Protein AF-A0A835V7E0-F1 (afdb_monomer)

Sequence (65 aa):
MAVELKKLLESRDITRIERIGAHSYIRGLGLDSSFEARAVSVGMVGQQPARKAAGLILQLIKEER

Organism: Vanilla planifolia (NCBI:txid51239)

InterPro domains:
  IPR010339 TIP49, P-loop domain [PF06068] (19-65)
  IPR027238 RuvB-like [PTHR11093] (6-64)
  IPR027417 P-loop containing nucleoside triphosphate hydrolase [G3DSA:3.40.50.300] (21-65)

Secondary structure (DSSP, 8-state):
-HHHHHHHHHTT-S------STTTT--S--B-TTSPBPSEETTEES-HHHHHHHHHHHHHHHHT-

Nearest PDB structures (foldseek):
  3uk6-assembly1_C  TM=8.654E-01  e=3.115E-05  Homo sapiens
  3uk6-assembly1_J  TM=8.833E-01  e=6.271E-05  Homo sapiens
  9c57-assembly1_A  TM=9.442E-01  e=3.604E-04  Homo sapiens
  6fo1-assembly1_A  TM=8.715E-01  e=2.541E-04  Homo sapiens
  6fo1-assembly1_C  TM=8.685E-01  e=4.146E-04  Homo sapiens

pLDDT: mean 82.13, std 17.82, range [53.34, 98.25]

Solvent-accessible surface area (backbone atoms only — not comparable to full-atom values): 3985 Å² total; per-residue (Å²): 112,73,71,60,56,52,57,65,59,69,66,71,69,80,65,80,72,66,53,73,79,83,54,57,63,54,75,56,71,32,56,52,99,84,54,46,38,46,64,66,27,46,63,40,69,54,62,40,71,60,38,27,53,53,50,52,53,53,48,56,63,57,69,78,106

Foldseek 3Di:
DVVVVVVVVVPPCPDPVCVPPDCNQADALCADPVLFHDCDDSHDHDPGVVSSVVVVVVVVVVVVD

Structure (mmCIF, N/CA/C/O backbone):
data_AF-A0A835V7E0-F1
#
_entry.id   AF-A0A835V7E0-F1
#
loop_
_atom_site.group_PDB
_atom_site.id
_atom_site.type_symbol
_atom_site.label_atom_id
_atom_site.label_alt_id
_atom_site.label_comp_id
_atom_site.label_asym_id
_atom_site.label_entity_id
_atom_site.label_seq_id
_atom_site.pdbx_PDB_ins_code
_atom_site.Cartn_x
_atom_site.Cartn_y
_atom_site.Cartn_z
_atom_site.occupancy
_atom_site.B_iso_or_equiv
_atom_site.auth_seq_id
_atom_site.auth_comp_id
_atom_site.auth_asym_id
_atom_site.auth_atom_id
_atom_site.pdbx_PDB_model_num
ATOM 1 N N . MET A 1 1 ? -28.931 27.348 12.208 1.00 55.81 1 MET A N 1
ATOM 2 C CA . MET A 1 1 ? -28.815 26.098 11.422 1.00 55.81 1 MET A CA 1
ATOM 3 C C . MET A 1 1 ? -28.010 26.262 10.128 1.00 55.81 1 MET A C 1
ATOM 5 O O . MET A 1 1 ? -27.093 25.484 9.925 1.00 55.81 1 MET A O 1
ATOM 9 N N . ALA A 1 2 ? -28.251 27.276 9.281 1.00 55.50 2 ALA A N 1
ATOM 10 C CA . ALA A 1 2 ? -27.494 27.445 8.023 1.00 55.50 2 ALA A CA 1
ATOM 11 C C . ALA A 1 2 ? -25.973 27.680 8.203 1.00 55.50 2 ALA A C 1
ATOM 13 O O . ALA A 1 2 ? -25.169 27.194 7.413 1.00 55.50 2 ALA A O 1
ATOM 14 N N . VAL A 1 3 ? -25.573 28.386 9.266 1.00 58.81 3 VAL A N 1
ATOM 15 C CA . VAL A 1 3 ? -24.157 28.680 9.578 1.00 58.81 3 VAL A CA 1
ATOM 16 C C . VAL A 1 3 ? -23.377 27.416 9.968 1.00 58.81 3 VAL A C 1
ATOM 18 O O . VAL A 1 3 ? -22.199 27.280 9.653 1.00 58.81 3 VAL A O 1
ATOM 21 N N . GLU A 1 4 ? -24.046 26.459 10.603 1.00 56.50 4 GLU A N 1
ATOM 22 C CA . GLU A 1 4 ? -23.442 25.220 11.099 1.00 56.50 4 GLU A CA 1
AT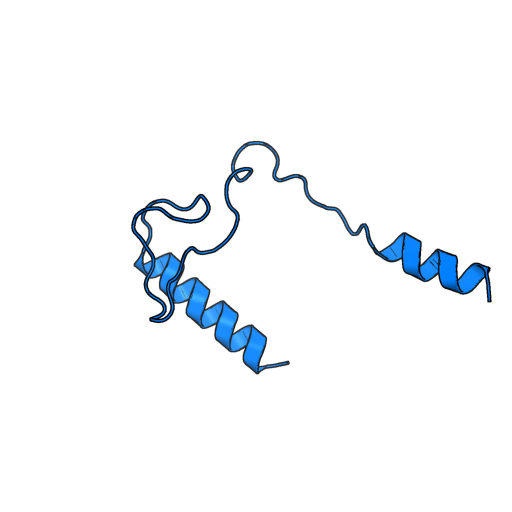OM 23 C C . GLU A 1 4 ? -23.221 24.198 9.975 1.00 56.50 4 GLU A C 1
ATOM 25 O O . GLU A 1 4 ? -22.186 23.534 9.929 1.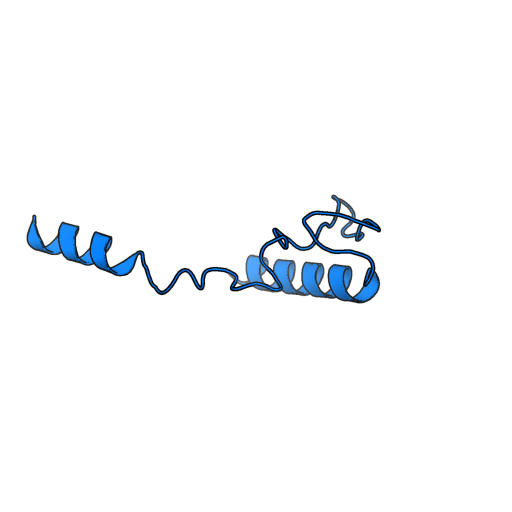00 56.50 4 GLU A O 1
ATOM 30 N N . LEU A 1 5 ? -24.125 24.170 8.987 1.00 56.78 5 LEU A N 1
ATOM 31 C CA . LEU A 1 5 ? -23.964 23.374 7.768 1.00 56.78 5 LEU A CA 1
ATOM 32 C C . LEU A 1 5 ? -22.763 23.846 6.928 1.00 56.78 5 LEU A C 1
ATOM 34 O O . LEU A 1 5 ? -22.041 23.028 6.365 1.00 56.78 5 LEU A O 1
ATOM 38 N N . LYS A 1 6 ? -22.510 25.162 6.881 1.00 56.69 6 LYS A N 1
ATOM 39 C CA . LYS A 1 6 ? -21.386 25.745 6.131 1.00 56.69 6 LYS A CA 1
ATOM 40 C C . LYS A 1 6 ? -20.026 25.338 6.718 1.00 56.69 6 LYS A C 1
ATOM 42 O O . LYS A 1 6 ? -19.123 24.971 5.974 1.00 56.69 6 LYS A O 1
ATOM 47 N N . LYS A 1 7 ? -19.928 25.285 8.051 1.00 56.81 7 LYS A N 1
ATOM 48 C CA . LYS A 1 7 ? -18.710 24.902 8.786 1.00 56.81 7 LYS A CA 1
ATOM 49 C C . LYS A 1 7 ? -18.320 23.426 8.588 1.00 56.81 7 LYS A C 1
ATOM 51 O O . LYS A 1 7 ? -17.138 23.104 8.553 1.00 56.81 7 LYS A O 1
ATOM 56 N N . LEU A 1 8 ? -19.306 22.538 8.414 1.00 56.38 8 LEU A N 1
ATOM 57 C CA . LEU A 1 8 ? -19.106 21.115 8.084 1.00 56.38 8 LEU A CA 1
ATOM 58 C C . LEU A 1 8 ? -18.664 20.882 6.628 1.00 56.38 8 LEU A C 1
ATOM 60 O O . LEU A 1 8 ? -18.007 19.883 6.336 1.00 56.38 8 LEU A O 1
ATOM 64 N N . LEU A 1 9 ? -19.031 21.783 5.713 1.00 58.78 9 LEU A N 1
ATOM 65 C CA . LEU A 1 9 ? -18.623 21.723 4.307 1.00 58.78 9 LEU A CA 1
ATOM 66 C C . LEU A 1 9 ? -17.211 22.292 4.101 1.00 58.78 9 LEU A C 1
ATOM 68 O O . LEU A 1 9 ? -16.440 21.720 3.338 1.00 58.78 9 LEU A O 1
ATOM 72 N N . GLU A 1 10 ? -16.842 23.348 4.831 1.00 57.12 10 GLU A N 1
ATOM 73 C CA . GLU A 1 10 ? -15.508 23.969 4.766 1.00 57.12 10 GLU A CA 1
ATOM 74 C C . GLU A 1 10 ? -14.389 23.083 5.352 1.00 57.12 10 GLU A C 1
ATOM 76 O O . GLU A 1 10 ? -13.226 23.255 4.998 1.00 57.12 10 GLU A O 1
ATOM 81 N N . SER A 1 11 ? -14.703 22.089 6.195 1.00 56.62 11 SER A N 1
ATOM 82 C CA . SER A 1 11 ? -13.693 21.188 6.782 1.00 56.62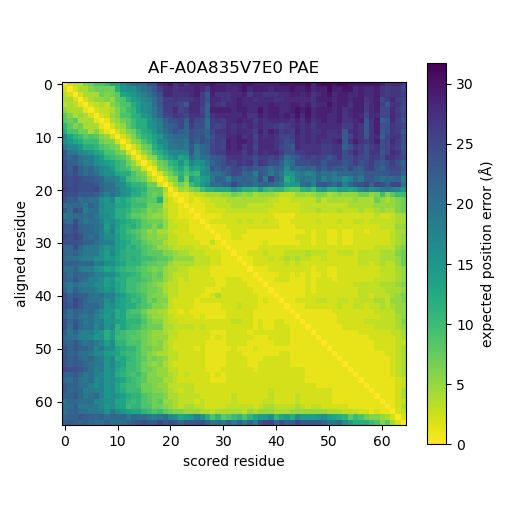 11 SER A CA 1
ATOM 83 C C . SER A 1 11 ? -13.338 19.968 5.915 1.00 56.62 11 SER A C 1
ATOM 85 O O . SER A 1 11 ? -12.606 19.091 6.379 1.00 56.62 11 SER A O 1
ATOM 87 N N . ARG A 1 12 ? -13.891 19.843 4.699 1.00 56.06 12 ARG A N 1
ATOM 88 C CA . ARG A 1 12 ? -13.718 18.647 3.849 1.00 56.06 12 ARG A CA 1
ATOM 89 C C . ARG A 1 12 ? -12.541 18.693 2.881 1.00 56.06 12 ARG A C 1
ATOM 91 O O . ARG A 1 12 ? -12.236 17.664 2.286 1.00 56.06 12 ARG A O 1
ATOM 98 N N . ASP A 1 13 ? -11.835 19.811 2.802 1.00 58.84 13 ASP A N 1
ATOM 99 C CA . ASP A 1 13 ? -10.663 19.962 1.942 1.00 58.84 13 ASP A CA 1
ATOM 100 C C . ASP A 1 13 ? -9.412 20.233 2.777 1.00 58.84 13 ASP A C 1
ATOM 102 O O . ASP A 1 13 ? -8.693 21.210 2.580 1.00 58.84 13 ASP A O 1
ATOM 106 N N . ILE A 1 14 ? -9.123 19.335 3.724 1.00 55.38 14 ILE A N 1
ATOM 107 C CA . ILE A 1 14 ? -7.791 19.255 4.332 1.00 55.38 14 ILE A CA 1
ATOM 108 C C . ILE A 1 14 ? -6.873 18.666 3.262 1.00 55.38 14 ILE A C 1
ATOM 110 O O . ILE A 1 14 ? -6.641 17.463 3.210 1.00 55.38 14 ILE A O 1
ATOM 114 N N . THR A 1 15 ? -6.467 19.531 2.337 1.00 54.53 15 THR A N 1
ATOM 115 C CA . THR A 1 15 ? -5.386 19.347 1.378 1.00 54.53 15 THR A CA 1
ATOM 116 C C . THR A 1 15 ? -5.416 17.962 0.738 1.00 54.53 15 THR A C 1
ATOM 118 O O . THR A 1 15 ? -4.668 17.060 1.126 1.00 54.53 15 THR A O 1
ATOM 121 N N . ARG A 1 16 ? -6.225 17.780 -0.317 1.00 58.44 16 ARG A N 1
ATOM 122 C CA . ARG A 1 16 ? -5.814 16.831 -1.358 1.00 58.44 16 ARG A CA 1
ATOM 123 C C . ARG A 1 16 ? -4.448 17.328 -1.812 1.00 58.44 16 ARG A C 1
ATOM 125 O O . ARG A 1 16 ? -4.363 18.225 -2.640 1.00 58.44 16 ARG A O 1
ATOM 132 N N . ILE A 1 17 ? -3.387 16.785 -1.220 1.00 59.44 17 ILE A N 1
ATOM 133 C CA . ILE A 1 17 ? -2.069 16.784 -1.823 1.00 59.44 17 ILE A CA 1
ATOM 134 C C . ILE A 1 17 ? -2.339 16.087 -3.145 1.00 59.44 17 ILE A C 1
ATOM 136 O O . ILE A 1 17 ? -2.491 14.861 -3.200 1.00 59.44 17 ILE A O 1
ATOM 140 N N . GLU A 1 18 ? -2.546 16.876 -4.200 1.00 60.41 18 GLU A N 1
ATOM 141 C CA . GLU A 1 18 ? -2.470 16.355 -5.547 1.00 60.41 18 GLU A CA 1
ATOM 142 C C . GLU A 1 18 ? -1.174 15.562 -5.563 1.00 60.41 18 GLU A C 1
ATOM 144 O O . GLU A 1 18 ? -0.160 16.042 -5.066 1.00 60.41 18 GLU A O 1
ATOM 149 N N . ARG A 1 19 ? -1.210 14.292 -5.965 1.00 58.62 19 ARG A N 1
ATOM 150 C CA . ARG A 1 19 ? 0.003 13.474 -5.998 1.00 58.62 19 ARG A CA 1
ATOM 151 C C . ARG A 1 19 ? 0.923 14.110 -7.038 1.00 58.62 19 ARG A C 1
ATOM 153 O O . ARG A 1 19 ? 0.830 13.769 -8.213 1.00 58.62 19 ARG A O 1
ATOM 160 N N . ILE A 1 20 ? 1.730 15.087 -6.627 1.00 60.28 20 ILE A N 1
ATOM 161 C CA . ILE A 1 20 ? 2.477 15.942 -7.541 1.00 60.28 20 ILE A CA 1
ATOM 162 C C . ILE A 1 20 ? 3.545 15.059 -8.185 1.00 60.28 20 ILE A C 1
ATOM 164 O O . ILE A 1 20 ? 4.424 14.521 -7.510 1.00 60.28 20 ILE A O 1
ATOM 168 N N . GLY A 1 21 ? 3.400 14.842 -9.493 1.00 74.88 21 GLY A N 1
ATOM 169 C CA . GLY A 1 21 ? 4.346 14.158 -10.375 1.00 74.88 21 GLY A CA 1
ATOM 170 C C . GLY A 1 21 ? 4.520 12.657 -10.123 1.00 74.88 21 GLY A C 1
ATOM 171 O O . GLY A 1 21 ? 3.994 11.833 -10.872 1.00 74.88 21 GLY A O 1
ATOM 172 N N . ALA A 1 22 ? 5.277 12.295 -9.084 1.00 81.94 22 ALA A N 1
ATOM 173 C CA . ALA A 1 22 ? 5.944 10.992 -8.980 1.00 81.94 22 ALA A CA 1
ATOM 174 C C . ALA A 1 22 ? 5.043 9.833 -8.527 1.00 81.94 22 ALA A C 1
ATOM 176 O O . ALA A 1 22 ? 5.218 8.706 -8.977 1.00 81.94 22 ALA A O 1
ATOM 177 N N . HIS A 1 23 ? 4.063 10.098 -7.661 1.00 87.56 23 HIS A N 1
ATOM 178 C CA . HIS A 1 23 ? 3.184 9.063 -7.093 1.00 87.56 23 HIS A CA 1
ATOM 179 C C . HIS A 1 23 ? 1.767 9.101 -7.674 1.00 87.56 23 HIS A C 1
ATOM 181 O O . HIS A 1 23 ? 0.848 8.483 -7.136 1.00 87.56 23 HIS A O 1
ATOM 187 N N . SER A 1 24 ? 1.577 9.845 -8.765 1.00 86.56 24 SER A N 1
ATOM 188 C CA . SER A 1 24 ? 0.283 10.107 -9.407 1.00 86.56 24 SER A CA 1
ATOM 189 C C . SER A 1 24 ? -0.477 8.836 -9.816 1.00 86.56 24 SER A C 1
ATOM 191 O O . SER A 1 24 ? -1.711 8.814 -9.786 1.00 86.56 24 SER A O 1
ATOM 193 N N . TYR A 1 25 ? 0.241 7.753 -10.118 1.00 89.00 25 TYR A N 1
ATOM 194 C CA . TYR A 1 25 ? -0.312 6.462 -10.534 1.00 89.00 25 TYR A CA 1
ATOM 195 C C . TYR A 1 25 ? -0.521 5.457 -9.388 1.00 89.00 25 TYR A C 1
ATOM 197 O O . TYR A 1 25 ? -1.194 4.448 -9.596 1.00 89.00 25 TYR A O 1
ATOM 205 N N . ILE A 1 26 ? -0.023 5.723 -8.174 1.00 93.06 26 ILE A N 1
ATOM 206 C CA . ILE A 1 26 ? -0.225 4.830 -7.023 1.00 93.06 26 ILE A CA 1
ATOM 207 C C . ILE A 1 26 ? -1.659 4.974 -6.511 1.00 93.06 26 ILE A C 1
ATOM 209 O O . ILE A 1 26 ? -2.072 6.061 -6.111 1.00 93.06 26 ILE A O 1
ATOM 213 N N . ARG A 1 27 ? -2.431 3.883 -6.497 1.00 92.44 27 ARG A N 1
ATOM 214 C CA . ARG A 1 27 ? -3.837 3.855 -6.040 1.00 92.44 27 ARG A CA 1
ATOM 215 C C . ARG A 1 27 ? -4.082 2.927 -4.846 1.00 92.44 27 ARG A C 1
ATOM 217 O O . ARG A 1 27 ? -5.151 3.000 -4.252 1.00 92.44 27 ARG A O 1
ATOM 224 N N . GLY A 1 28 ? -3.104 2.110 -4.459 1.00 94.25 28 GLY A N 1
ATOM 225 C CA . GLY A 1 28 ? -3.183 1.231 -3.289 1.00 94.25 28 GLY A CA 1
ATOM 226 C C . GLY A 1 28 ? -1.939 0.354 -3.131 1.00 94.25 28 GLY A C 1
ATOM 227 O O . GLY A 1 28 ? -0.949 0.552 -3.828 1.00 94.25 28 GLY A O 1
ATOM 228 N N . LEU A 1 29 ? -2.004 -0.640 -2.239 1.00 97.00 29 LEU A N 1
ATOM 229 C CA . LEU A 1 29 ? -0.902 -1.587 -2.000 1.00 97.00 29 LEU A CA 1
ATOM 230 C C . LEU A 1 29 ? -0.897 -2.787 -2.960 1.00 97.00 29 LEU A C 1
ATOM 232 O O . LEU A 1 29 ? 0.135 -3.433 -3.127 1.00 97.00 29 LEU A O 1
ATOM 236 N N . GLY A 1 30 ? -2.022 -3.096 -3.610 1.00 97.00 30 GLY A N 1
ATOM 237 C CA . GLY A 1 30 ? -2.106 -4.139 -4.640 1.00 97.00 30 GLY A CA 1
ATOM 238 C C . GLY A 1 30 ? -1.950 -5.557 -4.107 1.00 97.00 30 GLY A C 1
ATOM 239 O O . GLY A 1 30 ? -1.284 -6.371 -4.751 1.00 97.00 30 GLY A O 1
ATOM 240 N N . LEU A 1 31 ? -2.514 -5.799 -2.926 1.00 97.44 31 LEU A N 1
ATOM 241 C CA . LEU A 1 31 ? -2.576 -7.106 -2.285 1.00 97.44 31 LEU A CA 1
ATOM 242 C C . LEU A 1 31 ? -3.817 -7.863 -2.765 1.00 97.44 31 LEU A C 1
ATOM 244 O O . LEU A 1 31 ? -4.829 -7.241 -3.099 1.00 97.44 31 LEU A O 1
ATOM 248 N N . ASP A 1 32 ? -3.731 -9.184 -2.821 1.00 94.94 32 ASP A N 1
ATOM 249 C CA . ASP A 1 32 ? -4.887 -10.056 -3.016 1.00 94.94 32 ASP A CA 1
ATOM 250 C C . ASP A 1 32 ? -5.551 -10.444 -1.681 1.00 94.94 32 ASP A C 1
ATOM 252 O O . ASP A 1 32 ? -5.213 -9.930 -0.613 1.00 94.94 32 ASP A O 1
ATOM 256 N N . SER A 1 33 ? -6.532 -11.346 -1.745 1.00 92.81 33 SER A N 1
ATOM 257 C CA . SER A 1 33 ? -7.256 -11.864 -0.579 1.00 92.81 33 SER A CA 1
ATOM 258 C C . SE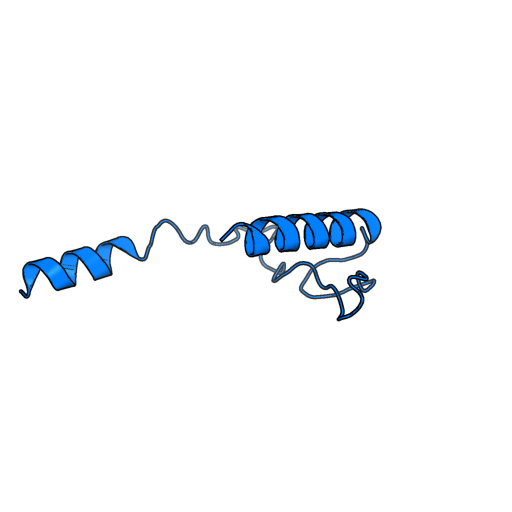R A 1 33 ? -6.380 -12.655 0.394 1.00 92.81 33 SER A C 1
ATOM 260 O O . SER A 1 33 ? -6.769 -12.837 1.542 1.00 92.81 33 SER A O 1
ATOM 262 N N . SER A 1 34 ? -5.218 -13.128 -0.051 1.00 94.06 34 SER A N 1
ATOM 263 C CA . SER A 1 34 ? -4.256 -13.879 0.755 1.00 94.06 34 SER A CA 1
ATOM 264 C C . SER A 1 34 ? -3.150 -12.981 1.321 1.00 94.06 34 SER A C 1
ATOM 266 O O . SER A 1 34 ? -2.167 -13.490 1.851 1.00 94.06 34 SER A O 1
ATOM 268 N N . PHE A 1 35 ? -3.308 -11.653 1.237 1.00 92.56 35 PHE A N 1
ATOM 269 C CA . PHE A 1 35 ? -2.309 -10.658 1.642 1.00 92.56 35 PHE A CA 1
ATOM 270 C C . PHE A 1 35 ? -0.994 -10.717 0.851 1.00 92.56 35 PHE A C 1
ATOM 272 O O . PHE A 1 35 ? 0.015 -10.149 1.276 1.00 92.56 35 PHE A O 1
ATOM 279 N N . GLU A 1 36 ? -0.999 -11.324 -0.336 1.00 96.44 36 GLU A N 1
ATOM 280 C CA . GLU A 1 36 ? 0.177 -11.370 -1.196 1.00 96.44 36 GLU A CA 1
ATOM 281 C C . GLU A 1 36 ? 0.181 -10.223 -2.205 1.00 96.44 36 GLU A C 1
ATOM 283 O O . GLU A 1 36 ? -0.830 -9.852 -2.808 1.00 96.44 36 GLU A O 1
ATOM 288 N N . ALA A 1 37 ? 1.358 -9.628 -2.395 1.00 97.06 37 ALA A N 1
ATOM 289 C CA . ALA A 1 37 ? 1.544 -8.541 -3.341 1.00 97.06 37 ALA A CA 1
ATOM 290 C C . ALA A 1 37 ? 1.738 -9.086 -4.761 1.00 97.06 37 ALA A C 1
ATOM 292 O O . ALA A 1 37 ? 2.705 -9.792 -5.054 1.00 97.06 37 A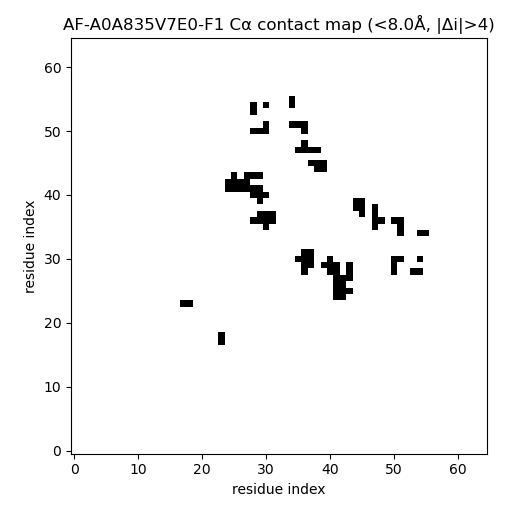LA A O 1
ATOM 293 N N . ARG A 1 38 ? 0.869 -8.672 -5.689 1.00 96.44 38 ARG A N 1
ATOM 294 C CA . ARG A 1 38 ? 1.057 -8.968 -7.119 1.00 96.44 38 ARG A CA 1
ATOM 295 C C . ARG A 1 38 ? 2.279 -8.233 -7.663 1.00 96.44 38 ARG A C 1
ATOM 297 O O . ARG A 1 38 ? 2.513 -7.084 -7.282 1.00 96.44 38 ARG A O 1
ATOM 304 N N . ALA A 1 39 ? 3.000 -8.853 -8.600 1.00 96.19 39 ALA A N 1
ATOM 305 C CA . ALA A 1 39 ? 4.215 -8.293 -9.203 1.00 96.19 39 ALA A CA 1
ATOM 306 C C . ALA A 1 39 ? 4.019 -6.857 -9.729 1.00 96.19 39 ALA A C 1
ATOM 308 O O . ALA A 1 39 ? 4.862 -5.996 -9.487 1.00 96.19 39 ALA A O 1
ATOM 309 N N . VAL A 1 40 ? 2.871 -6.586 -10.360 1.00 97.50 40 VAL A N 1
ATOM 310 C CA . VAL A 1 40 ? 2.419 -5.248 -10.765 1.00 97.50 40 VAL A CA 1
ATOM 311 C C . VAL A 1 40 ? 0.943 -5.101 -10.407 1.00 97.50 40 VAL A C 1
ATOM 313 O O . VAL A 1 40 ? 0.128 -5.928 -10.816 1.00 97.50 40 VAL A O 1
ATOM 316 N N . SER A 1 41 ? 0.576 -4.084 -9.624 1.00 97.19 41 SER A N 1
ATOM 317 C CA . SER A 1 41 ? -0.831 -3.791 -9.312 1.00 97.19 41 SER A CA 1
ATOM 318 C C . SER A 1 41 ? -1.007 -2.397 -8.715 1.00 97.19 41 SER A C 1
ATOM 320 O O . SER A 1 41 ? -0.150 -1.939 -7.966 1.00 97.19 41 SER A O 1
ATOM 322 N N . VAL A 1 42 ? -2.134 -1.737 -9.019 1.00 96.12 42 VAL A N 1
ATOM 323 C CA . VAL A 1 42 ? -2.559 -0.420 -8.481 1.00 96.12 42 VAL A CA 1
ATOM 324 C C . VAL A 1 42 ? -1.460 0.656 -8.474 1.00 96.12 42 VAL A C 1
ATOM 326 O O . VAL A 1 42 ? -1.383 1.486 -7.567 1.00 96.12 42 VAL A O 1
ATOM 329 N N . GLY A 1 43 ? -0.605 0.632 -9.496 1.00 94.81 43 GLY A N 1
ATOM 330 C CA . GLY A 1 43 ? 0.528 1.543 -9.662 1.00 94.81 43 GLY A CA 1
ATOM 331 C C . GLY A 1 43 ? 1.830 1.094 -8.993 1.00 94.81 43 GLY A C 1
ATOM 332 O O . GLY A 1 43 ? 2.873 1.655 -9.294 1.00 94.81 43 GLY A O 1
ATOM 333 N N . MET A 1 44 ? 1.810 0.075 -8.134 1.00 96.50 44 MET A N 1
ATOM 334 C CA . MET A 1 44 ? 3.010 -0.488 -7.509 1.00 96.50 44 MET A CA 1
ATOM 335 C C . MET A 1 44 ? 3.639 -1.569 -8.399 1.00 96.50 44 MET A C 1
ATOM 337 O O . MET A 1 44 ? 2.929 -2.404 -8.966 1.00 96.50 44 MET A O 1
ATOM 341 N N . VAL A 1 45 ? 4.973 -1.595 -8.460 1.00 97.38 45 VAL A N 1
ATOM 342 C CA . VAL A 1 45 ? 5.775 -2.607 -9.170 1.00 97.38 45 VAL A CA 1
ATOM 343 C C . VAL A 1 45 ? 6.813 -3.186 -8.208 1.00 97.38 45 VAL A C 1
ATOM 345 O O . VAL A 1 45 ? 7.560 -2.441 -7.576 1.00 97.38 45 VAL A O 1
ATOM 348 N N . GLY A 1 46 ? 6.861 -4.512 -8.081 1.00 96.56 46 GLY A N 1
ATOM 349 C CA . GLY A 1 46 ? 7.802 -5.208 -7.201 1.00 96.56 46 GLY A CA 1
ATOM 350 C C . GLY A 1 46 ? 7.553 -4.946 -5.711 1.00 96.56 46 GLY A C 1
ATOM 351 O O . GLY A 1 46 ? 6.405 -4.782 -5.285 1.00 96.56 46 GLY A O 1
ATOM 352 N N . GLN A 1 47 ? 8.639 -4.951 -4.926 1.00 97.81 47 GLN A N 1
ATOM 353 C CA . GLN A 1 47 ? 8.656 -4.703 -3.473 1.00 97.81 47 GLN A CA 1
ATOM 354 C C . GLN A 1 47 ? 7.629 -5.539 -2.691 1.00 97.81 47 GLN A C 1
ATOM 356 O O . GLN A 1 47 ? 6.946 -5.045 -1.792 1.00 97.81 47 GLN A O 1
ATOM 361 N N . GLN A 1 48 ? 7.491 -6.817 -3.054 1.00 97.25 48 GLN A N 1
ATOM 362 C CA . GLN A 1 48 ? 6.432 -7.683 -2.530 1.00 97.25 48 GLN A CA 1
ATOM 363 C C . GLN A 1 48 ? 6.493 -7.851 -1.000 1.00 97.25 48 GLN A C 1
ATOM 365 O O . GLN A 1 48 ? 5.450 -7.662 -0.369 1.00 97.25 48 GLN A O 1
ATOM 370 N N . PRO A 1 49 ? 7.670 -8.081 -0.370 1.00 97.44 49 PRO A N 1
ATOM 371 C CA . PRO A 1 49 ? 7.744 -8.211 1.087 1.00 97.44 49 PRO A CA 1
ATOM 372 C C . PRO A 1 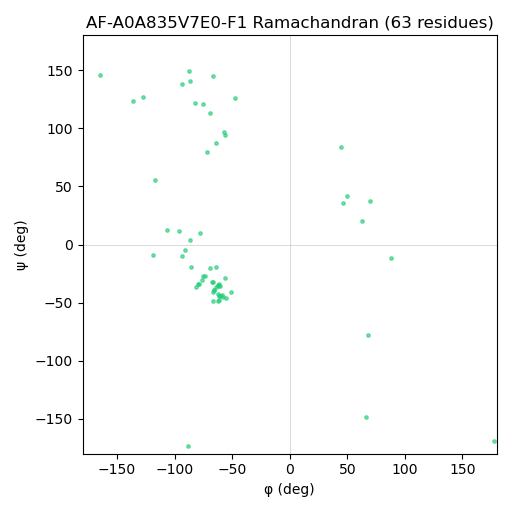49 ? 7.318 -6.931 1.817 1.00 97.44 49 PRO A C 1
ATOM 374 O O . PRO A 1 49 ? 6.539 -6.984 2.766 1.00 97.44 49 PRO A O 1
ATOM 377 N N . ALA A 1 50 ? 7.763 -5.767 1.332 1.00 98.25 50 ALA A N 1
ATOM 378 C CA . ALA A 1 50 ? 7.427 -4.477 1.929 1.00 98.25 50 ALA A CA 1
ATOM 379 C C . ALA A 1 50 ? 5.930 -4.156 1.794 1.00 98.25 50 ALA A C 1
ATOM 381 O O . ALA A 1 50 ? 5.299 -3.691 2.741 1.00 98.25 50 ALA A O 1
ATOM 382 N N .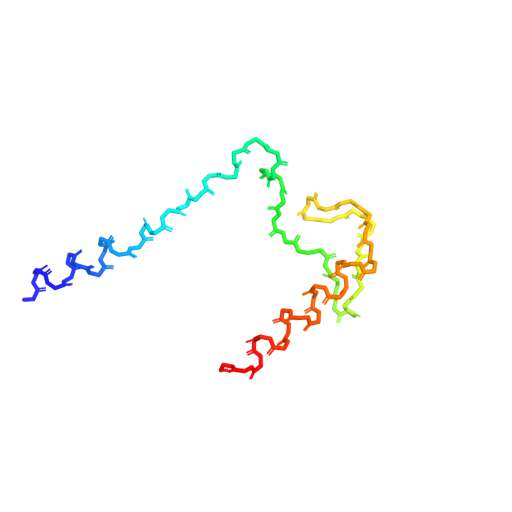 ARG A 1 51 ? 5.334 -4.448 0.631 1.00 98.06 51 ARG A N 1
ATOM 383 C CA . ARG A 1 51 ? 3.900 -4.235 0.391 1.00 98.06 51 ARG A CA 1
ATOM 384 C C . ARG A 1 51 ? 3.033 -5.146 1.256 1.00 98.06 51 ARG A C 1
ATOM 386 O O . ARG A 1 51 ? 2.024 -4.677 1.778 1.00 98.06 51 ARG A O 1
ATOM 393 N N . LYS A 1 52 ? 3.437 -6.405 1.451 1.00 97.50 52 LYS A N 1
ATOM 394 C CA . LYS A 1 52 ? 2.772 -7.333 2.376 1.00 97.50 52 LYS A CA 1
ATOM 395 C C . LYS A 1 52 ? 2.836 -6.829 3.819 1.00 97.50 52 LYS A C 1
ATOM 397 O O . LYS A 1 52 ? 1.801 -6.742 4.474 1.00 97.50 52 LYS A O 1
ATOM 402 N N . ALA A 1 53 ? 4.018 -6.417 4.285 1.00 97.81 53 ALA A N 1
ATOM 403 C CA . ALA A 1 53 ? 4.188 -5.848 5.624 1.00 97.81 53 ALA A CA 1
ATOM 404 C C . ALA A 1 53 ? 3.317 -4.595 5.836 1.00 97.81 53 ALA A C 1
ATOM 406 O O . ALA A 1 53 ? 2.626 -4.486 6.846 1.00 97.81 53 ALA A O 1
ATOM 407 N N . ALA A 1 54 ? 3.269 -3.691 4.852 1.00 97.94 54 ALA A N 1
ATOM 408 C CA . ALA A 1 54 ? 2.393 -2.520 4.887 1.00 97.94 54 ALA A CA 1
ATOM 409 C 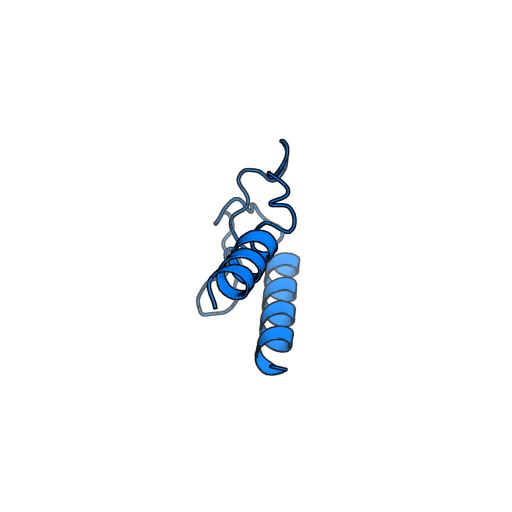C . ALA A 1 54 ? 0.900 -2.896 4.947 1.00 97.94 54 ALA A C 1
ATOM 411 O O . ALA A 1 54 ? 0.116 -2.206 5.597 1.00 97.94 54 ALA A O 1
ATOM 412 N N . GLY A 1 55 ? 0.506 -3.996 4.299 1.00 96.56 55 GLY A N 1
ATOM 413 C CA . GLY A 1 55 ? -0.842 -4.555 4.397 1.00 96.56 55 GLY A CA 1
ATOM 414 C C . GLY A 1 55 ? -1.202 -4.981 5.813 1.00 96.56 55 GLY A C 1
ATOM 415 O 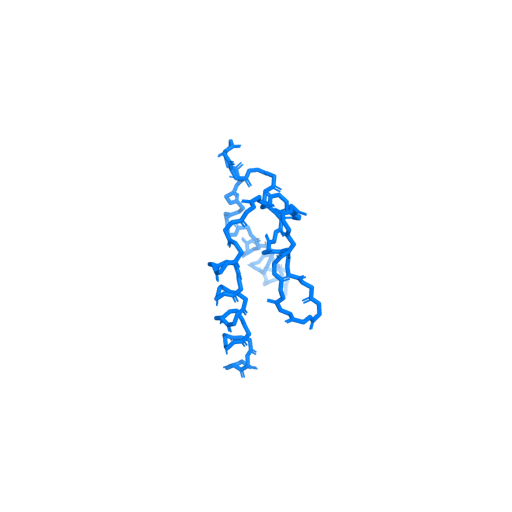O . GLY A 1 55 ? -2.264 -4.607 6.303 1.00 96.56 55 GLY A O 1
ATOM 416 N N . LEU A 1 56 ? -0.308 -5.716 6.476 1.00 95.44 56 LEU A N 1
ATOM 417 C CA . LEU A 1 56 ? -0.506 -6.153 7.860 1.00 95.44 56 LEU A CA 1
ATOM 418 C C . LEU A 1 56 ? -0.626 -4.957 8.810 1.00 95.44 56 LEU A C 1
ATOM 420 O O . LEU A 1 56 ? -1.551 -4.904 9.610 1.00 95.44 56 LEU A O 1
ATOM 424 N N . ILE A 1 57 ? 0.242 -3.951 8.664 1.00 96.00 57 ILE A N 1
ATOM 425 C CA . ILE A 1 57 ? 0.157 -2.705 9.444 1.00 96.00 57 ILE A CA 1
ATOM 426 C C . ILE A 1 57 ? -1.200 -2.022 9.227 1.00 96.00 57 ILE A C 1
ATOM 428 O O . ILE A 1 57 ? -1.847 -1.607 10.185 1.00 96.00 57 ILE A O 1
ATOM 432 N N . LEU A 1 58 ? -1.667 -1.936 7.977 1.00 95.31 58 LEU A N 1
ATOM 433 C CA . LEU A 1 58 ? -2.975 -1.360 7.667 1.00 95.31 58 LEU A CA 1
ATOM 434 C C . LEU A 1 58 ? -4.126 -2.148 8.310 1.00 95.31 58 LEU A C 1
ATOM 436 O O . LEU A 1 58 ? -5.126 -1.540 8.687 1.00 95.31 58 LEU A O 1
ATOM 440 N N . GLN A 1 59 ? -4.015 -3.473 8.408 1.00 94.06 59 GLN A N 1
ATOM 441 C CA . GLN A 1 59 ? -5.008 -4.302 9.087 1.00 94.06 59 GLN A CA 1
ATOM 442 C C . GLN A 1 59 ? -5.024 -4.023 10.592 1.00 94.06 59 GLN A C 1
ATOM 444 O O . GLN A 1 59 ? -6.091 -3.731 11.119 1.00 94.06 59 GLN A O 1
ATOM 449 N N . LEU A 1 60 ? -3.857 -4.005 11.244 1.00 95.12 60 LEU A N 1
ATOM 450 C CA . LEU A 1 60 ? -3.739 -3.694 12.674 1.00 95.12 60 LEU A CA 1
ATOM 451 C C . LEU A 1 60 ? -4.380 -2.340 13.013 1.00 95.12 60 LEU A C 1
ATOM 453 O O . LEU A 1 60 ? -5.206 -2.249 13.912 1.00 95.12 60 LEU A O 1
ATOM 457 N N . ILE A 1 61 ? -4.094 -1.306 12.215 1.00 95.50 61 ILE A N 1
ATOM 458 C CA . ILE A 1 61 ? -4.683 0.034 12.390 1.00 95.50 61 ILE A CA 1
ATOM 459 C C . ILE A 1 61 ? -6.214 0.014 12.256 1.00 95.50 61 ILE A C 1
ATOM 461 O O . ILE A 1 61 ? -6.907 0.793 12.906 1.00 95.50 61 ILE A O 1
ATOM 465 N N . LYS A 1 62 ? -6.760 -0.829 11.371 1.00 92.62 62 LYS A N 1
ATOM 466 C CA . LYS A 1 62 ? -8.212 -0.931 11.160 1.00 92.62 62 LYS A CA 1
ATOM 467 C C . LYS A 1 62 ? -8.920 -1.695 12.272 1.00 92.62 62 LYS A C 1
ATOM 469 O O . LYS A 1 62 ? -10.091 -1.423 12.496 1.00 92.62 62 LYS A O 1
ATOM 474 N N . GLU A 1 63 ? -8.245 -2.652 12.900 1.00 93.00 63 GLU A N 1
ATOM 475 C CA . GLU A 1 63 ? -8.788 -3.441 14.009 1.00 93.00 63 GLU A CA 1
ATOM 476 C C . GLU A 1 63 ? -8.829 -2.645 15.322 1.00 93.00 63 GLU A C 1
ATOM 478 O O . GLU A 1 63 ? -9.701 -2.886 16.149 1.00 93.00 63 GLU A O 1
ATOM 483 N N . GLU A 1 64 ? -7.945 -1.658 15.499 1.00 73.75 64 GLU A N 1
ATOM 484 C CA . GLU A 1 64 ? -7.914 -0.777 16.680 1.00 73.75 64 GLU A CA 1
ATOM 485 C C . GLU A 1 64 ? -8.987 0.336 16.685 1.00 73.75 64 GLU A C 1
ATOM 487 O O . GLU A 1 64 ? -8.933 1.238 17.526 1.00 73.75 64 GLU A O 1
ATOM 492 N N . ARG A 1 65 ? -9.968 0.307 15.772 1.00 53.34 65 ARG A N 1
ATOM 493 C CA . ARG A 1 65 ? -11.019 1.331 15.668 1.00 53.34 65 ARG A CA 1
ATOM 494 C C . ARG A 1 65 ? -12.432 0.773 15.785 1.00 53.34 65 ARG A C 1
ATOM 496 O O . ARG A 1 65 ? -12.725 -0.241 15.120 1.00 53.34 65 ARG A O 1
#

Mean predicted aligned error: 10.85 Å

Radius of gyration: 17.19 Å; Cα contacts (8 Å, |Δi|>4): 51; chains: 1; bounding box: 38×43×27 Å